Protein AF-A0A411WH49-F1 (afdb_monomer)

Radius of gyration: 15.03 Å; Cα contacts (8 Å, |Δi|>4): 125; chains: 1; bounding box: 38×23×39 Å

Sequence (119 aa):
MKAIRLALGIILPVLVANCYFILEAVLFSPSEYFPSLPDILGLLGLGYILFGIQSIIYSLLMEFIINPKIKASWLAVVLSGALGALSAIPLTIYFIPMGILSGIIVGTLLRIIYVKHPH

Solvent-accessible surface area (backbone atoms only — not comparable to full-atom values): 6146 Å² total; per-residue (Å²): 86,62,67,60,53,44,51,45,35,31,49,46,40,32,50,49,51,41,54,48,53,52,50,50,48,39,73,79,37,62,92,78,57,77,72,49,72,67,52,52,52,49,50,50,50,50,31,40,68,73,37,36,66,48,15,46,53,51,20,51,44,42,65,72,48,39,58,77,71,44,83,55,67,69,60,43,27,53,50,24,16,51,51,19,25,60,59,19,51,88,79,34,76,84,38,25,68,57,17,24,52,31,16,32,54,47,31,45,51,54,47,54,49,40,72,77,48,83,88

Secondary structure (DSSP, 8-state):
-HHHHHHHHHHHHHHHHHHHHHHHHHHH-TTT----HHHHHHHHHHHHHHHHHHHHHHHHHIIIIIHHH---HHHHHHHHHHHHHHHHTTT-GGGHHHHHHHHHHHHHHHHHHHHH---

pLDDT: mean 79.06, std 6.28, range [58.19, 89.38]

Structure (mmCIF, N/CA/C/O backbone):
data_AF-A0A411WH49-F1
#
_entry.id   AF-A0A411WH49-F1
#
loop_
_atom_site.group_PDB
_atom_site.id
_atom_site.type_symbol
_atom_site.label_atom_id
_atom_site.label_alt_id
_atom_site.label_comp_id
_atom_site.label_asym_id
_atom_site.label_entity_id
_atom_site.label_seq_id
_atom_site.pdbx_PDB_ins_code
_atom_site.Cartn_x
_atom_site.Cartn_y
_atom_site.Cartn_z
_atom_site.occupancy
_atom_site.B_iso_or_equiv
_atom_site.auth_seq_id
_atom_site.auth_comp_id
_atom_site.auth_asym_id
_atom_site.auth_atom_id
_atom_site.pdbx_PDB_model_num
ATOM 1 N N . MET A 1 1 ? 0.078 8.755 19.966 1.00 67.88 1 MET A N 1
ATOM 2 C CA . MET A 1 1 ? 0.871 8.038 18.932 1.00 67.88 1 MET A CA 1
ATOM 3 C C . MET A 1 1 ? 0.352 8.206 17.497 1.00 67.88 1 MET A C 1
ATOM 5 O O . MET A 1 1 ? 0.819 7.528 16.584 1.00 67.88 1 MET A O 1
ATOM 9 N N . LYS A 1 2 ? -0.546 9.170 17.258 1.00 75.50 2 LYS A N 1
ATOM 10 C CA . LYS A 1 2 ? -1.174 9.425 15.951 1.00 75.50 2 LYS A CA 1
ATOM 11 C C . LYS A 1 2 ? -0.183 9.791 14.843 1.00 75.50 2 LYS A C 1
ATOM 13 O O . LYS A 1 2 ? -0.268 9.243 13.754 1.00 75.50 2 LYS A O 1
ATOM 18 N N . ALA A 1 3 ? 0.800 10.645 15.137 1.00 76.25 3 ALA A N 1
ATOM 19 C CA . ALA A 1 3 ? 1.804 11.073 14.157 1.00 76.25 3 ALA A CA 1
ATOM 20 C C . ALA A 1 3 ? 2.644 9.904 13.610 1.00 76.25 3 ALA A C 1
ATOM 22 O O . ALA A 1 3 ? 2.902 9.845 12.413 1.00 76.25 3 ALA A O 1
ATOM 23 N N . ILE A 1 4 ? 3.006 8.938 14.464 1.00 78.88 4 ILE A N 1
ATOM 24 C CA . ILE A 1 4 ? 3.765 7.743 14.060 1.00 78.88 4 ILE A CA 1
ATOM 25 C C . ILE A 1 4 ? 2.920 6.856 13.142 1.00 78.88 4 ILE A C 1
ATOM 27 O O . ILE A 1 4 ? 3.411 6.404 12.113 1.00 78.88 4 ILE A O 1
ATOM 31 N N . ARG A 1 5 ? 1.637 6.639 13.468 1.00 76.88 5 ARG A N 1
ATOM 32 C CA . ARG A 1 5 ? 0.719 5.892 12.591 1.00 76.88 5 ARG A CA 1
ATOM 33 C C . ARG A 1 5 ? 0.519 6.585 11.253 1.00 76.88 5 ARG A C 1
ATOM 35 O O . ARG A 1 5 ? 0.503 5.907 10.235 1.00 76.88 5 ARG A O 1
ATOM 42 N N . LEU A 1 6 ? 0.418 7.914 11.254 1.00 80.19 6 LEU A N 1
ATOM 43 C CA . LEU A 1 6 ? 0.265 8.690 10.031 1.00 80.19 6 LEU A CA 1
ATOM 44 C C . LEU A 1 6 ? 1.508 8.570 9.143 1.00 80.19 6 LEU A C 1
ATOM 46 O O . LEU A 1 6 ? 1.383 8.285 7.955 1.00 80.19 6 LEU A O 1
ATOM 50 N N . ALA A 1 7 ? 2.694 8.729 9.741 1.00 80.81 7 ALA A N 1
ATOM 51 C CA . ALA A 1 7 ? 3.975 8.586 9.058 1.00 80.81 7 ALA A CA 1
ATOM 52 C C . ALA A 1 7 ? 4.149 7.171 8.492 1.00 80.81 7 ALA A C 1
ATOM 54 O O . ALA A 1 7 ? 4.488 7.019 7.322 1.00 80.81 7 ALA A O 1
ATOM 55 N N . LEU A 1 8 ? 3.831 6.135 9.275 1.00 80.25 8 LEU A N 1
ATOM 56 C CA . LEU A 1 8 ? 3.827 4.755 8.793 1.00 80.25 8 LEU A CA 1
ATOM 57 C C . LEU A 1 8 ? 2.809 4.567 7.666 1.00 80.25 8 LEU A C 1
ATOM 59 O O . LEU A 1 8 ? 3.160 4.034 6.626 1.00 80.25 8 LEU A O 1
ATOM 63 N N . GLY A 1 9 ? 1.578 5.054 7.806 1.00 77.44 9 GLY A N 1
ATOM 64 C CA . GLY A 1 9 ? 0.560 4.947 6.761 1.00 77.44 9 GLY A CA 1
ATOM 65 C C . GLY A 1 9 ? 0.927 5.659 5.456 1.00 77.44 9 GLY A C 1
ATOM 66 O O . GLY A 1 9 ? 0.410 5.277 4.414 1.00 77.44 9 GLY A O 1
ATOM 67 N N . ILE A 1 10 ? 1.825 6.649 5.494 1.00 80.88 10 ILE A N 1
ATOM 68 C CA . ILE A 1 10 ? 2.358 7.331 4.306 1.00 80.88 10 ILE A CA 1
ATOM 69 C C . ILE A 1 10 ? 3.548 6.566 3.712 1.00 80.88 10 ILE A C 1
ATOM 71 O O . ILE A 1 10 ? 3.619 6.375 2.503 1.00 80.88 10 ILE A O 1
ATOM 75 N N . ILE A 1 11 ? 4.485 6.120 4.549 1.00 81.75 11 ILE A N 1
ATOM 76 C CA . ILE A 1 11 ? 5.751 5.526 4.096 1.00 81.75 11 ILE A CA 1
ATOM 77 C C . ILE A 1 11 ? 5.559 4.071 3.650 1.00 81.75 11 ILE A C 1
ATOM 79 O O . ILE A 1 11 ? 6.134 3.632 2.655 1.00 81.75 11 ILE A O 1
ATOM 83 N N . LEU A 1 12 ? 4.759 3.304 4.389 1.00 80.56 12 LEU A N 1
ATOM 84 C CA . LEU A 1 12 ? 4.670 1.857 4.224 1.00 80.56 12 LEU A CA 1
ATOM 85 C C . LEU A 1 12 ? 4.043 1.426 2.886 1.00 80.56 12 LEU A C 1
ATOM 87 O O . LEU A 1 12 ? 4.604 0.522 2.272 1.00 80.56 12 LEU A O 1
ATOM 91 N N . PRO A 1 13 ? 2.955 2.049 2.381 1.00 78.25 13 PRO A N 1
ATOM 92 C CA . PRO A 1 13 ? 2.430 1.710 1.059 1.00 78.25 13 PRO A CA 1
ATOM 93 C C . PRO A 1 13 ? 3.459 1.932 -0.051 1.00 78.25 13 PRO A C 1
ATOM 95 O O . PRO A 1 13 ? 3.602 1.077 -0.920 1.00 78.25 13 PRO A O 1
ATOM 98 N N . VAL A 1 14 ? 4.225 3.029 0.012 1.00 79.25 14 VAL A N 1
ATOM 99 C CA . VAL A 1 14 ? 5.275 3.335 -0.971 1.00 79.25 14 VAL A CA 1
ATOM 100 C C . VAL A 1 14 ? 6.408 2.312 -0.902 1.00 79.25 14 VAL A C 1
ATOM 102 O O . VAL A 1 14 ? 6.878 1.855 -1.941 1.00 79.25 14 VAL A O 1
ATOM 105 N N . LEU A 1 15 ? 6.838 1.908 0.298 1.00 81.00 15 LEU A N 1
ATOM 106 C CA . LEU A 1 15 ? 7.852 0.860 0.451 1.00 81.00 15 LEU A CA 1
ATOM 107 C C . LEU A 1 15 ? 7.369 -0.481 -0.106 1.00 81.00 15 LEU A C 1
ATOM 109 O O . LEU A 1 15 ? 8.086 -1.111 -0.877 1.00 81.00 15 LEU A O 1
ATOM 113 N N . VAL A 1 16 ? 6.147 -0.897 0.240 1.00 81.38 16 VAL A N 1
ATOM 114 C CA . VAL A 1 16 ? 5.563 -2.154 -0.251 1.00 81.38 16 VAL A CA 1
ATOM 115 C C . VAL A 1 16 ? 5.427 -2.127 -1.773 1.00 81.38 16 VAL A C 1
ATOM 117 O O . VAL A 1 16 ? 5.770 -3.109 -2.431 1.00 81.38 16 VAL A O 1
ATOM 120 N N . ALA A 1 17 ? 4.993 -0.997 -2.336 1.00 76.00 17 ALA A N 1
ATOM 121 C CA . ALA A 1 17 ? 4.896 -0.825 -3.776 1.00 76.00 17 ALA A CA 1
ATOM 122 C C . ALA A 1 17 ? 6.272 -0.964 -4.453 1.00 76.00 17 ALA A C 1
ATOM 124 O O . ALA A 1 17 ? 6.441 -1.755 -5.376 1.00 76.00 17 ALA A O 1
ATOM 125 N N . ASN A 1 18 ? 7.292 -0.268 -3.952 1.00 77.88 18 ASN A N 1
ATOM 126 C CA . ASN A 1 18 ? 8.639 -0.344 -4.519 1.00 77.88 18 ASN A CA 1
ATOM 127 C C . ASN A 1 18 ? 9.260 -1.743 -4.411 1.00 77.88 18 ASN A C 1
ATOM 129 O O . ASN A 1 18 ? 9.856 -2.219 -5.373 1.00 77.88 18 ASN A O 1
ATOM 133 N N . CYS A 1 19 ? 9.093 -2.431 -3.276 1.00 80.12 19 CYS A N 1
ATOM 134 C CA . CYS A 1 19 ? 9.572 -3.807 -3.124 1.00 80.12 19 CYS A CA 1
ATOM 135 C C . CYS A 1 19 ? 8.949 -4.745 -4.161 1.00 80.1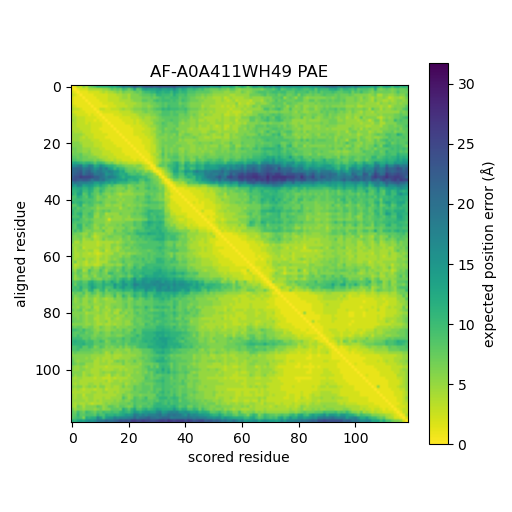2 19 CYS A C 1
ATOM 137 O O . CYS A 1 19 ? 9.647 -5.590 -4.716 1.00 80.12 19 CYS A O 1
ATOM 139 N N . TYR A 1 20 ? 7.656 -4.586 -4.438 1.00 76.25 20 TYR A N 1
ATOM 140 C CA . TYR A 1 20 ? 6.979 -5.381 -5.454 1.00 76.25 20 TYR A CA 1
ATOM 141 C C . TYR A 1 20 ? 7.486 -5.056 -6.866 1.00 76.25 20 TYR A C 1
ATOM 143 O O . TYR A 1 20 ? 7.778 -5.983 -7.610 1.00 76.25 20 TYR A O 1
ATOM 151 N N . PHE A 1 21 ? 7.674 -3.778 -7.217 1.00 74.94 21 PHE A N 1
ATOM 152 C CA . PHE A 1 21 ? 8.247 -3.398 -8.518 1.00 74.94 21 PHE A CA 1
ATOM 153 C C . PHE A 1 21 ? 9.636 -3.995 -8.744 1.00 74.94 21 PHE A C 1
ATOM 155 O O . PHE A 1 21 ? 9.923 -4.506 -9.823 1.00 74.94 21 PHE A O 1
ATOM 162 N N . ILE A 1 22 ? 10.492 -3.952 -7.721 1.00 77.00 22 ILE A N 1
ATOM 163 C CA . ILE A 1 22 ? 11.828 -4.551 -7.785 1.00 77.0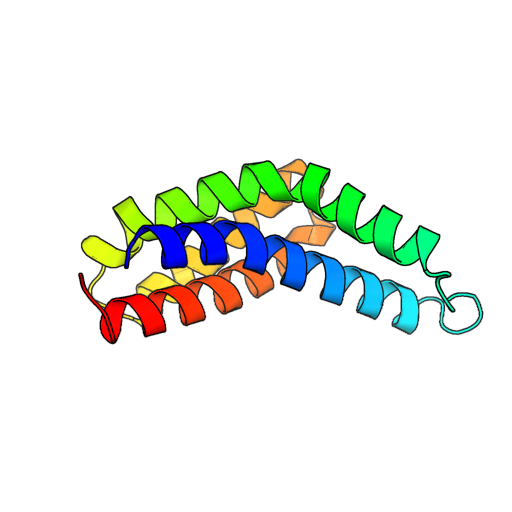0 22 ILE A CA 1
ATOM 164 C C . ILE A 1 22 ? 11.717 -6.068 -7.963 1.00 77.00 22 ILE A C 1
ATOM 166 O O . ILE A 1 22 ? 12.420 -6.638 -8.793 1.00 77.00 22 ILE A O 1
ATOM 170 N N . LEU A 1 23 ? 10.823 -6.724 -7.217 1.00 77.62 23 LEU A N 1
ATOM 171 C CA . LEU A 1 23 ? 10.602 -8.165 -7.330 1.00 77.62 23 LEU A CA 1
ATOM 172 C C . LEU A 1 23 ? 10.119 -8.555 -8.734 1.00 77.62 23 LEU A C 1
ATOM 174 O O . LEU A 1 23 ? 10.625 -9.514 -9.308 1.00 77.62 23 LEU A O 1
ATOM 178 N N . GLU A 1 24 ? 9.171 -7.806 -9.291 1.00 74.88 24 GLU A N 1
ATOM 179 C CA . GLU A 1 24 ? 8.647 -8.018 -10.638 1.00 74.88 24 GLU A CA 1
ATOM 180 C C . GLU A 1 24 ? 9.749 -7.837 -11.693 1.00 74.88 24 GLU A C 1
ATOM 182 O O . GLU A 1 24 ? 9.972 -8.729 -12.510 1.00 74.88 24 GLU A O 1
ATOM 187 N N . ALA A 1 25 ? 10.521 -6.749 -11.616 1.00 71.94 25 ALA A N 1
ATOM 188 C CA . ALA A 1 25 ? 11.637 -6.499 -12.528 1.00 71.94 25 ALA A CA 1
ATOM 189 C C . ALA A 1 25 ? 12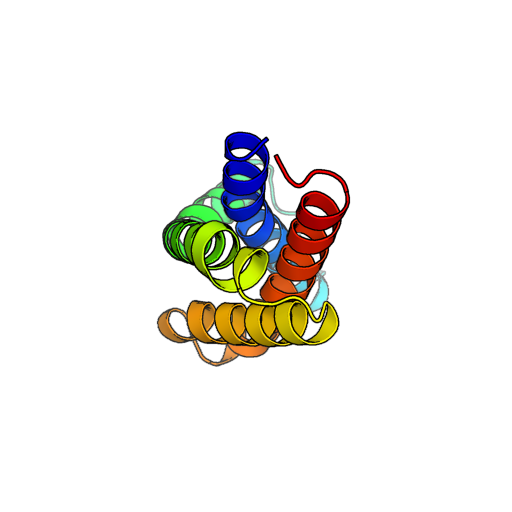.683 -7.630 -12.504 1.00 71.94 25 ALA A C 1
ATOM 191 O O . ALA A 1 25 ? 13.142 -8.075 -13.556 1.00 71.94 25 ALA A O 1
ATOM 192 N N . VAL A 1 26 ? 13.015 -8.144 -11.315 1.00 74.94 26 VAL A N 1
ATOM 193 C CA . VAL A 1 26 ? 13.962 -9.258 -11.148 1.00 74.94 26 VAL A CA 1
ATOM 194 C C . VAL A 1 26 ? 13.401 -10.576 -11.691 1.00 74.94 26 VAL A C 1
ATOM 196 O O . VAL A 1 26 ? 14.142 -11.347 -12.294 1.00 74.94 26 VAL A O 1
ATOM 199 N N . LEU A 1 27 ? 12.109 -10.857 -11.492 1.00 76.38 27 LEU A N 1
ATOM 200 C CA . LEU A 1 27 ? 11.488 -12.110 -11.937 1.00 76.38 27 LEU A CA 1
ATOM 201 C C . LEU A 1 27 ? 11.293 -12.176 -13.457 1.00 76.38 27 LEU A C 1
ATOM 203 O O . LEU A 1 27 ? 11.465 -13.246 -14.038 1.00 76.38 27 LEU A O 1
ATOM 207 N N . PHE A 1 28 ? 10.932 -11.061 -14.096 1.00 74.19 28 PHE A N 1
ATOM 208 C CA . PHE A 1 28 ? 10.636 -11.026 -15.532 1.00 74.19 28 PHE A CA 1
ATOM 209 C C . PHE A 1 28 ? 11.859 -10.718 -16.408 1.00 74.19 28 PHE A C 1
ATOM 211 O O . PHE A 1 28 ? 11.886 -11.160 -17.556 1.00 74.19 28 PHE A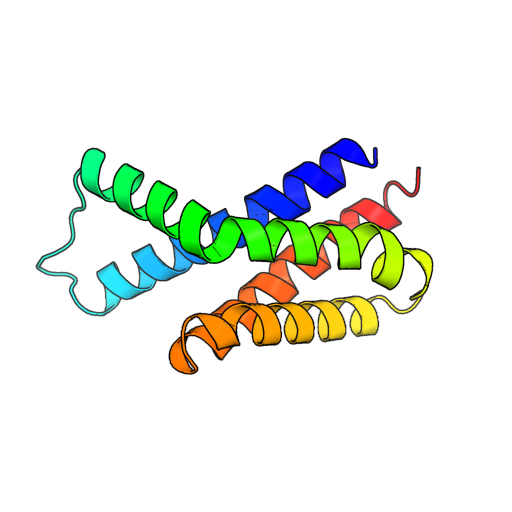 O 1
ATOM 218 N N . SER A 1 29 ? 12.889 -10.054 -15.867 1.00 69.12 29 SER A N 1
ATOM 219 C CA . SER A 1 29 ? 14.136 -9.746 -16.590 1.00 69.12 29 SER A CA 1
ATOM 220 C C . SER A 1 29 ? 15.404 -10.028 -15.757 1.00 69.12 29 SER A C 1
ATOM 222 O O . SER A 1 29 ? 16.229 -9.132 -15.549 1.00 69.12 29 SER A O 1
ATOM 224 N N . PRO A 1 30 ? 15.626 -11.278 -15.302 1.00 65.19 30 PRO A N 1
ATOM 225 C CA . PRO A 1 30 ? 16.725 -11.623 -14.393 1.00 65.19 30 PRO A CA 1
ATOM 226 C C . PRO A 1 30 ? 18.127 -11.405 -14.985 1.00 65.19 30 PRO A C 1
ATOM 228 O O . PRO A 1 30 ? 19.084 -11.232 -14.234 1.00 65.19 30 PRO A O 1
ATOM 231 N N . SER A 1 31 ? 18.274 -11.409 -16.315 1.00 62.19 31 SER A N 1
ATOM 232 C CA . SER A 1 31 ? 19.564 -11.221 -16.995 1.00 62.19 31 SER A CA 1
ATOM 233 C C . SER A 1 31 ? 19.989 -9.758 -17.155 1.00 62.19 31 SER A C 1
ATOM 235 O O . SER A 1 31 ? 21.145 -9.512 -17.486 1.00 62.19 31 SER A O 1
ATOM 237 N N . GLU A 1 32 ? 19.086 -8.796 -16.934 1.00 61.16 32 GLU A N 1
ATOM 238 C CA . GLU A 1 32 ? 19.336 -7.363 -17.177 1.00 61.16 32 GLU A CA 1
ATOM 239 C C . GLU A 1 32 ? 19.317 -6.508 -15.899 1.00 61.16 32 GLU A C 1
ATOM 241 O O . GLU A 1 32 ? 19.741 -5.355 -15.929 1.00 61.16 32 GLU A O 1
ATOM 246 N N . TYR A 1 33 ? 18.874 -7.053 -14.760 1.00 63.47 33 TYR A N 1
ATOM 247 C CA . TYR A 1 33 ? 18.588 -6.260 -13.560 1.00 63.47 33 TYR A CA 1
ATOM 248 C C . TYR A 1 33 ? 19.559 -6.526 -12.399 1.00 63.47 33 TYR A C 1
ATOM 250 O O . TYR A 1 33 ? 19.249 -7.219 -11.432 1.00 63.47 33 TYR A O 1
ATOM 258 N N . PHE A 1 34 ? 20.724 -5.878 -12.449 1.00 62.06 34 PHE A N 1
ATOM 259 C CA . PHE A 1 34 ? 21.387 -5.391 -11.236 1.00 62.06 34 PHE A CA 1
ATOM 260 C C . PHE A 1 34 ? 21.240 -3.869 -11.219 1.00 62.06 34 PHE A C 1
ATOM 262 O O . PHE A 1 34 ? 22.080 -3.178 -11.798 1.00 62.06 34 PHE A O 1
ATOM 269 N N . PRO A 1 35 ? 20.159 -3.331 -10.625 1.00 65.19 35 PRO A N 1
ATOM 270 C CA . PRO A 1 35 ? 19.927 -1.898 -10.637 1.00 65.19 35 PRO A CA 1
ATOM 271 C C . PRO A 1 35 ? 21.068 -1.215 -9.885 1.00 65.19 35 PRO A C 1
ATOM 273 O O . PRO A 1 35 ? 21.405 -1.584 -8.755 1.00 65.19 35 PRO A O 1
ATOM 276 N N . SER A 1 36 ? 21.692 -0.230 -10.526 1.00 76.81 36 SER A N 1
ATOM 277 C CA . SER A 1 36 ? 22.698 0.592 -9.868 1.00 76.81 36 SER A CA 1
ATOM 278 C C . SER A 1 36 ? 22.039 1.382 -8.727 1.00 76.81 36 SER A C 1
ATOM 280 O O . SER A 1 36 ? 20.824 1.593 -8.718 1.00 76.81 36 SER A O 1
ATOM 282 N N . LEU A 1 37 ? 22.811 1.833 -7.731 1.00 75.88 37 LEU A N 1
ATOM 283 C CA . LEU A 1 37 ? 22.263 2.639 -6.628 1.00 75.88 37 LEU A CA 1
ATOM 284 C C . LEU A 1 37 ? 21.416 3.843 -7.126 1.00 75.88 37 LEU A C 1
ATOM 286 O O . LEU A 1 37 ? 20.346 4.073 -6.561 1.00 75.88 37 LEU A O 1
ATOM 290 N N . PRO A 1 38 ? 21.816 4.575 -8.190 1.00 80.38 38 PRO A N 1
ATOM 291 C CA . PRO A 1 38 ? 20.971 5.590 -8.822 1.00 80.38 38 PRO A CA 1
ATOM 292 C C . PRO A 1 38 ? 19.623 5.074 -9.337 1.00 80.38 38 PRO A C 1
ATOM 294 O O . PRO A 1 38 ? 18.617 5.750 -9.140 1.00 80.38 38 PRO A O 1
ATOM 297 N N . ASP A 1 39 ? 19.577 3.888 -9.945 1.00 74.31 39 ASP A N 1
ATOM 298 C CA . ASP A 1 39 ? 18.337 3.305 -10.476 1.00 74.31 39 ASP A CA 1
ATOM 299 C C . ASP A 1 39 ? 17.372 2.953 -9.343 1.00 74.31 39 ASP A C 1
ATOM 301 O O . ASP A 1 39 ? 16.177 3.229 -9.430 1.00 74.31 39 ASP A O 1
ATOM 305 N N . ILE A 1 40 ? 17.900 2.419 -8.235 1.00 74.62 40 ILE A N 1
ATOM 306 C CA . ILE A 1 40 ? 17.120 2.119 -7.025 1.00 74.62 40 ILE A CA 1
ATOM 307 C C . ILE A 1 40 ? 16.530 3.407 -6.439 1.00 74.62 40 ILE A C 1
ATOM 309 O O . ILE A 1 40 ? 15.347 3.454 -6.099 1.00 74.62 40 ILE A O 1
ATOM 313 N N . LEU A 1 41 ? 17.335 4.467 -6.329 1.00 76.25 41 LEU A N 1
ATOM 314 C CA . LEU A 1 41 ? 16.874 5.765 -5.830 1.00 76.25 41 LEU A CA 1
ATOM 315 C C . LEU A 1 41 ? 15.852 6.410 -6.777 1.00 76.25 41 LEU A C 1
ATOM 317 O O . LEU A 1 41 ? 14.874 6.994 -6.310 1.00 76.25 41 LEU A O 1
ATOM 321 N N . GLY A 1 42 ? 16.048 6.268 -8.089 1.00 77.44 42 GLY A N 1
ATOM 322 C CA . GLY A 1 42 ? 15.110 6.712 -9.115 1.00 77.44 42 GLY A CA 1
ATOM 323 C C . GLY A 1 42 ? 13.762 6.003 -8.999 1.00 77.44 42 GLY A C 1
ATOM 324 O O . GLY A 1 42 ? 12.732 6.670 -8.936 1.00 77.44 42 GLY A O 1
ATOM 325 N N . LEU A 1 43 ? 13.769 4.673 -8.871 1.00 74.75 43 LEU A N 1
ATOM 326 C CA . LEU A 1 43 ? 12.576 3.854 -8.632 1.00 74.75 43 LEU A CA 1
ATOM 327 C C . LEU A 1 43 ? 11.847 4.271 -7.353 1.00 74.75 43 LEU A C 1
ATOM 329 O O . LEU A 1 43 ? 10.644 4.514 -7.397 1.00 74.75 43 LEU A O 1
ATOM 333 N N . LEU A 1 44 ? 12.574 4.448 -6.244 1.00 74.31 44 LEU A N 1
ATOM 334 C CA . LEU A 1 44 ? 11.998 4.913 -4.979 1.00 74.31 44 LEU A CA 1
ATOM 335 C C . LEU A 1 44 ? 11.334 6.288 -5.120 1.00 74.31 44 LEU A C 1
ATOM 337 O O . LEU A 1 44 ? 10.216 6.481 -4.637 1.00 74.31 44 LEU A O 1
ATOM 341 N N . GLY A 1 45 ? 11.999 7.229 -5.795 1.00 75.06 45 GLY A N 1
ATOM 342 C CA . GLY A 1 45 ? 11.454 8.558 -6.066 1.00 75.06 45 GLY A CA 1
ATOM 343 C C . GLY A 1 45 ? 10.193 8.496 -6.927 1.00 75.06 45 GLY A C 1
ATOM 344 O O . GLY A 1 45 ? 9.187 9.124 -6.601 1.00 75.06 45 GLY A O 1
ATOM 345 N N . LEU A 1 46 ? 10.211 7.679 -7.979 1.00 75.25 46 LEU A N 1
ATOM 346 C CA . LEU A 1 46 ? 9.087 7.483 -8.891 1.00 75.25 46 LEU A CA 1
ATOM 347 C C . LEU A 1 46 ? 7.902 6.828 -8.166 1.00 75.25 46 LEU A C 1
ATOM 349 O O . LEU A 1 46 ? 6.772 7.304 -8.271 1.00 75.25 46 LEU A O 1
ATOM 353 N N . GLY A 1 47 ? 8.163 5.828 -7.323 1.00 72.69 47 GLY A N 1
ATOM 354 C CA . GLY A 1 47 ? 7.168 5.244 -6.432 1.00 72.69 47 GLY A CA 1
ATOM 355 C C . GLY A 1 47 ? 6.575 6.273 -5.464 1.00 72.69 47 GLY A C 1
ATOM 356 O O . GLY A 1 47 ? 5.370 6.286 -5.234 1.00 72.69 47 GLY A O 1
ATOM 357 N N . TYR A 1 48 ? 7.375 7.200 -4.939 1.00 73.31 48 TYR A N 1
ATOM 358 C CA . TYR A 1 48 ? 6.859 8.258 -4.069 1.00 73.31 48 TYR A CA 1
ATOM 359 C C . TYR A 1 48 ? 5.998 9.279 -4.824 1.00 73.31 48 TYR A C 1
ATOM 361 O O . TYR A 1 48 ? 4.997 9.749 -4.293 1.00 73.31 48 TYR A O 1
ATOM 369 N N . ILE A 1 49 ? 6.339 9.611 -6.069 1.00 74.94 49 ILE A N 1
ATOM 370 C CA . ILE A 1 49 ? 5.538 10.526 -6.896 1.00 74.94 49 ILE A CA 1
ATOM 371 C C . ILE A 1 49 ? 4.200 9.880 -7.272 1.00 74.94 49 ILE A C 1
ATOM 373 O O . ILE A 1 49 ? 3.152 10.512 -7.146 1.00 74.94 49 ILE A O 1
ATOM 377 N N . LEU A 1 50 ? 4.229 8.615 -7.693 1.00 72.69 50 LEU A N 1
ATOM 378 C CA . LEU A 1 50 ? 3.044 7.894 -8.154 1.00 72.69 50 LEU A CA 1
ATOM 379 C C . LEU A 1 50 ? 2.112 7.493 -7.007 1.00 72.69 50 LEU A C 1
ATOM 381 O O . LEU A 1 50 ? 0.898 7.656 -7.109 1.00 72.69 50 LEU A O 1
ATOM 385 N N . PHE A 1 51 ? 2.675 7.003 -5.903 1.00 74.56 51 PHE A N 1
ATOM 386 C CA . PHE A 1 51 ? 1.904 6.454 -4.789 1.00 74.56 51 PHE A CA 1
ATOM 387 C C . PHE A 1 51 ? 1.844 7.390 -3.576 1.00 74.56 51 PHE A C 1
ATOM 389 O O . PHE A 1 51 ? 1.058 7.144 -2.667 1.00 74.56 51 PHE A O 1
ATOM 396 N N . GLY A 1 52 ? 2.615 8.479 -3.513 1.00 75.00 52 GLY A N 1
ATOM 397 C CA . GLY A 1 52 ? 2.718 9.323 -2.314 1.00 75.00 52 GLY A CA 1
ATOM 398 C C . GLY A 1 52 ? 1.412 10.020 -1.933 1.00 75.00 52 GLY A C 1
ATOM 399 O O . GLY A 1 52 ? 0.975 9.921 -0.787 1.00 75.00 52 GLY A O 1
ATOM 400 N N . ILE A 1 53 ? 0.733 10.662 -2.892 1.00 75.25 53 ILE A N 1
ATOM 401 C CA . ILE A 1 53 ? -0.575 11.304 -2.644 1.00 75.25 53 ILE A CA 1
ATOM 402 C C . ILE A 1 53 ? -1.610 10.258 -2.212 1.00 75.25 53 ILE A C 1
ATOM 404 O O . ILE A 1 53 ? -2.357 10.466 -1.256 1.00 75.25 53 ILE A O 1
ATOM 408 N N . GLN A 1 54 ? -1.616 9.103 -2.874 1.00 75.06 54 GLN A N 1
ATOM 409 C CA . GLN A 1 54 ? -2.503 7.990 -2.546 1.00 75.06 54 GLN A CA 1
ATOM 410 C C . GLN A 1 54 ? -2.236 7.444 -1.138 1.00 75.06 54 GLN A C 1
ATOM 412 O O . GL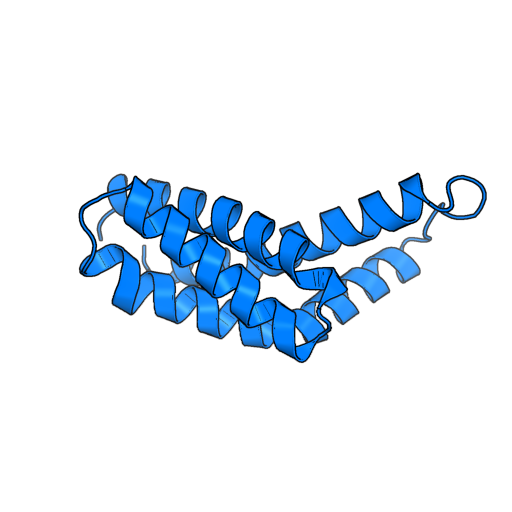N A 1 54 ? -3.177 7.172 -0.397 1.00 75.06 54 GLN A O 1
ATOM 417 N N . SER A 1 55 ? -0.967 7.366 -0.734 1.00 77.75 55 SER A N 1
ATOM 418 C CA . SER A 1 55 ? -0.538 6.919 0.595 1.00 77.75 55 SER A CA 1
ATOM 419 C C . SER A 1 55 ? -0.991 7.883 1.691 1.00 77.75 55 SER A C 1
ATOM 421 O O . SER A 1 55 ? -1.440 7.453 2.752 1.00 77.75 55 SER A O 1
ATOM 423 N N . ILE A 1 56 ? -0.951 9.194 1.425 1.00 79.69 56 ILE A N 1
ATOM 424 C CA . ILE A 1 56 ? -1.490 10.214 2.335 1.00 79.69 56 ILE A CA 1
ATOM 425 C C . ILE A 1 56 ? -3.001 10.031 2.503 1.00 79.69 56 ILE A C 1
ATOM 427 O O . ILE A 1 56 ? -3.483 9.953 3.633 1.00 79.69 56 ILE A O 1
ATOM 431 N N . ILE A 1 57 ? -3.747 9.913 1.401 1.00 80.06 57 ILE A N 1
ATOM 432 C CA . ILE A 1 57 ? -5.205 9.719 1.440 1.00 80.06 57 ILE A CA 1
ATOM 433 C C . ILE A 1 57 ? -5.550 8.427 2.187 1.00 80.06 57 ILE A C 1
ATOM 435 O O . ILE A 1 57 ? -6.386 8.435 3.090 1.00 80.06 57 ILE A O 1
ATOM 439 N N . TYR A 1 58 ? -4.865 7.332 1.865 1.00 81.50 58 TYR A N 1
ATOM 440 C CA . TYR A 1 58 ? -5.033 6.043 2.523 1.00 81.50 58 TYR A CA 1
ATOM 441 C C . TYR A 1 58 ? -4.790 6.135 4.038 1.00 81.50 58 TYR A C 1
ATOM 443 O O . TYR A 1 58 ? -5.617 5.683 4.832 1.00 81.50 58 TYR A O 1
ATOM 451 N N . SER A 1 59 ? -3.692 6.776 4.447 1.00 81.75 59 SER A N 1
ATOM 452 C CA . SER A 1 59 ? -3.336 6.985 5.855 1.00 81.75 59 SER A CA 1
ATOM 453 C C . SER A 1 59 ? -4.412 7.776 6.609 1.00 81.75 59 SER A C 1
ATOM 455 O O . SER A 1 59 ? -4.832 7.381 7.699 1.00 81.75 59 SER A O 1
ATOM 457 N N . LEU A 1 60 ? -4.940 8.843 5.999 1.00 83.12 60 LEU A N 1
ATOM 458 C CA . LEU A 1 60 ? -6.021 9.649 6.572 1.00 83.12 60 LEU A CA 1
ATOM 459 C C . LEU A 1 60 ? -7.321 8.847 6.727 1.00 83.12 60 LEU A C 1
ATOM 461 O O . LEU A 1 60 ? -7.953 8.892 7.785 1.00 83.12 60 LEU A O 1
ATOM 465 N N . LEU A 1 61 ? -7.713 8.079 5.706 1.00 84.19 61 LEU A N 1
ATOM 466 C CA . LEU A 1 61 ? -8.905 7.225 5.763 1.00 84.19 61 LEU A CA 1
ATOM 467 C C . LEU A 1 61 ? -8.773 6.157 6.856 1.00 84.19 61 LEU A C 1
ATOM 469 O O . LEU A 1 61 ? -9.718 5.916 7.613 1.00 84.19 61 LEU A O 1
ATOM 473 N N . MET A 1 62 ? -7.591 5.555 6.986 1.00 81.38 62 MET A N 1
ATOM 474 C CA . MET A 1 62 ? -7.323 4.565 8.024 1.00 81.38 62 MET A CA 1
ATOM 475 C C . MET A 1 62 ? -7.381 5.156 9.432 1.00 81.38 62 MET A C 1
ATOM 477 O O . MET A 1 62 ? -8.030 4.573 10.303 1.00 81.38 62 MET A O 1
ATOM 481 N N . GLU A 1 63 ? -6.740 6.302 9.663 1.00 81.81 63 GLU A N 1
ATOM 482 C CA . GLU A 1 63 ? -6.653 6.923 10.990 1.00 81.81 63 GLU A CA 1
ATOM 483 C C . GLU A 1 63 ? -7.994 7.514 11.449 1.00 81.81 63 GLU A C 1
ATOM 485 O O . GLU A 1 63 ? -8.370 7.345 12.609 1.00 81.81 63 GLU A O 1
ATOM 490 N N . PHE A 1 64 ? -8.740 8.179 10.560 1.00 83.38 64 PHE A N 1
ATOM 491 C CA . PHE A 1 64 ? -9.929 8.947 10.952 1.00 83.38 64 PHE A CA 1
ATOM 492 C C . PHE A 1 64 ? -11.262 8.251 10.674 1.00 83.38 64 PHE A C 1
ATOM 494 O O . PHE A 1 64 ? -12.262 8.581 11.316 1.00 83.38 64 PHE A O 1
ATOM 501 N N . ILE A 1 65 ? -11.311 7.295 9.742 1.00 84.25 65 ILE A N 1
ATOM 502 C CA . ILE A 1 65 ? -12.567 6.645 9.345 1.00 84.25 65 ILE A CA 1
ATOM 503 C C . ILE A 1 65 ? -12.581 5.184 9.777 1.00 84.25 65 ILE A C 1
ATOM 505 O O . ILE A 1 65 ? -13.453 4.794 10.551 1.00 84.25 65 ILE A O 1
ATOM 509 N N . ILE A 1 66 ? -11.626 4.381 9.310 1.00 81.62 66 ILE A N 1
ATOM 510 C CA . ILE A 1 66 ? -11.686 2.921 9.462 1.00 81.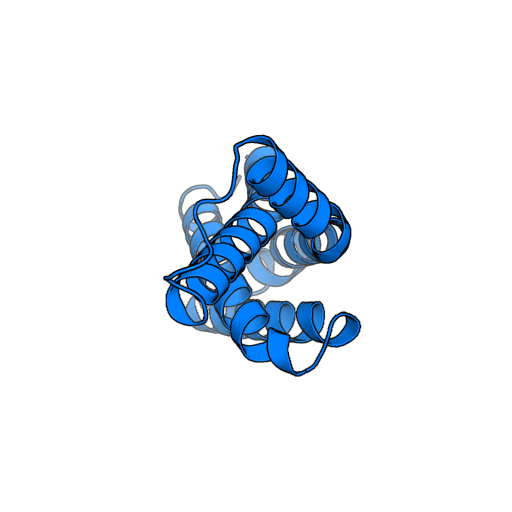62 66 ILE A CA 1
ATOM 511 C C . ILE A 1 66 ? -11.386 2.502 10.900 1.00 81.62 66 ILE A C 1
ATOM 513 O O . ILE A 1 66 ? -12.222 1.861 11.537 1.00 81.62 66 ILE A O 1
ATOM 517 N N . ASN A 1 67 ? -10.228 2.881 11.444 1.00 81.69 67 ASN A N 1
ATOM 518 C CA . ASN A 1 67 ? -9.825 2.433 12.775 1.00 81.69 67 ASN A CA 1
ATOM 519 C C . ASN A 1 67 ? -10.799 2.815 13.904 1.00 81.69 67 ASN A C 1
ATOM 521 O O . ASN A 1 67 ? -11.147 1.919 14.679 1.00 81.69 67 ASN A O 1
ATOM 525 N N . PRO A 1 68 ? -11.283 4.070 14.004 1.00 81.12 68 PRO A N 1
ATOM 526 C CA . PRO A 1 68 ? -12.166 4.466 15.099 1.00 81.12 68 PRO A CA 1
ATOM 527 C C . PRO A 1 68 ? -13.604 3.956 14.949 1.00 81.12 68 PRO A C 1
ATOM 529 O O . PRO A 1 68 ? -14.264 3.713 15.958 1.00 81.12 68 PRO A O 1
ATOM 532 N N . LYS A 1 69 ? -14.115 3.790 13.720 1.00 84.62 69 LYS A N 1
ATOM 533 C CA . LYS A 1 69 ? -15.520 3.395 13.505 1.00 84.62 69 LYS A CA 1
ATOM 534 C C . LYS A 1 69 ? -15.717 1.885 13.433 1.00 84.62 69 LYS A C 1
ATOM 536 O O . LYS A 1 69 ? -16.800 1.398 13.748 1.00 84.62 69 LYS A O 1
ATOM 541 N N . ILE A 1 70 ? -14.695 1.132 13.032 1.00 83.06 70 ILE A N 1
ATOM 542 C CA . ILE A 1 70 ? -14.825 -0.300 12.758 1.00 83.06 70 ILE A CA 1
ATOM 543 C C . ILE A 1 70 ? -14.164 -1.093 13.875 1.00 83.06 70 ILE A C 1
ATOM 545 O O . ILE A 1 70 ? -12.949 -1.062 14.059 1.00 83.06 70 ILE A O 1
ATOM 549 N N . LYS A 1 71 ? -14.976 -1.831 14.640 1.00 78.06 71 LYS A N 1
ATOM 550 C CA . LYS A 1 71 ? -14.504 -2.687 15.743 1.00 78.06 71 LYS A CA 1
ATOM 551 C C . LYS A 1 71 ? -14.011 -4.053 15.253 1.00 78.06 71 LYS A C 1
ATOM 553 O O . LYS A 1 71 ? -13.042 -4.579 15.795 1.00 78.06 71 LYS A O 1
ATOM 558 N N . ALA A 1 72 ? -14.623 -4.591 14.198 1.00 82.12 72 ALA A N 1
ATOM 559 C CA . ALA A 1 72 ? -14.232 -5.866 13.603 1.00 82.12 72 ALA A CA 1
ATOM 560 C C . ALA A 1 72 ? -12.882 -5.751 12.873 1.00 82.12 72 ALA A C 1
ATOM 562 O O . ALA A 1 72 ? -12.738 -4.978 11.927 1.00 82.12 72 ALA A O 1
ATOM 563 N N . SER A 1 73 ? -11.891 -6.531 13.310 1.00 81.31 73 SER A N 1
ATOM 564 C CA . SER A 1 73 ? -10.528 -6.519 12.763 1.00 81.31 73 SER A CA 1
ATOM 565 C C . SER A 1 73 ? -10.474 -6.938 11.294 1.00 81.31 73 SER A C 1
ATOM 567 O O . SER A 1 73 ? -9.847 -6.251 10.494 1.00 81.31 73 SER A O 1
ATOM 569 N N . TRP A 1 74 ? -11.166 -8.017 10.922 1.00 83.25 74 TRP A N 1
ATOM 570 C CA . TRP A 1 74 ? -11.181 -8.519 9.545 1.00 83.25 74 TRP A CA 1
ATOM 571 C C . TRP A 1 74 ? -11.809 -7.514 8.568 1.00 83.25 74 TRP A C 1
ATOM 573 O O . TRP A 1 74 ? -11.305 -7.326 7.466 1.00 83.25 74 TRP A O 1
ATOM 583 N N . LEU A 1 75 ? -12.865 -6.813 8.992 1.00 85.06 75 LEU A N 1
ATOM 584 C CA . LEU A 1 75 ? -13.588 -5.856 8.154 1.00 85.06 75 LEU A CA 1
ATOM 585 C C . LEU A 1 75 ? -12.736 -4.611 7.874 1.00 85.06 75 LEU A C 1
ATOM 587 O O . LEU A 1 75 ? -12.735 -4.104 6.756 1.00 85.06 75 LEU A O 1
ATOM 591 N N . ALA A 1 76 ? -11.943 -4.171 8.858 1.00 84.06 76 ALA A N 1
ATOM 592 C CA . ALA A 1 76 ? -10.946 -3.125 8.651 1.00 84.06 76 ALA A CA 1
ATOM 593 C C . ALA A 1 76 ? -9.910 -3.535 7.589 1.00 84.06 76 ALA A C 1
ATOM 595 O O . ALA A 1 76 ? -9.637 -2.750 6.690 1.00 84.06 76 ALA A O 1
ATOM 596 N N . VAL A 1 77 ? -9.402 -4.773 7.634 1.00 86.81 77 VAL A N 1
ATOM 597 C CA . VAL A 1 77 ? -8.418 -5.287 6.660 1.00 86.81 77 VAL A CA 1
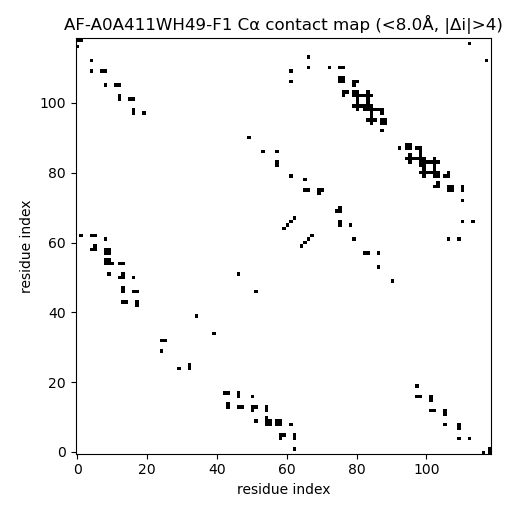ATOM 598 C C . VAL A 1 77 ? -9.007 -5.412 5.251 1.00 86.81 77 VAL A C 1
ATOM 600 O O . VAL A 1 77 ? -8.354 -5.038 4.280 1.00 86.81 77 VAL A O 1
ATOM 603 N N . VAL A 1 78 ? -10.250 -5.885 5.119 1.00 89.06 78 VAL A N 1
ATOM 604 C CA . VAL A 1 78 ? -10.928 -5.971 3.813 1.00 89.06 78 VAL A CA 1
ATOM 605 C C . VAL A 1 78 ? -11.115 -4.581 3.201 1.00 89.06 78 VAL A C 1
ATOM 607 O O . VAL A 1 78 ? -10.822 -4.383 2.023 1.00 89.06 78 VAL A O 1
ATOM 610 N N . LEU A 1 79 ? -11.539 -3.595 3.998 1.00 88.00 79 LEU A N 1
ATOM 611 C CA . LEU A 1 79 ? -11.673 -2.214 3.528 1.00 88.00 79 LEU A CA 1
ATOM 612 C C . LEU A 1 79 ? -10.329 -1.591 3.167 1.00 88.00 79 LEU A C 1
ATOM 614 O O . LEU A 1 79 ? -10.243 -0.864 2.184 1.00 88.00 79 LEU A O 1
ATOM 618 N N . SER A 1 80 ? -9.275 -1.903 3.916 1.00 87.44 80 SER A N 1
ATOM 619 C CA . SER A 1 80 ? -7.913 -1.511 3.573 1.00 87.44 80 SER A CA 1
ATOM 620 C C . SER A 1 80 ? -7.477 -2.068 2.217 1.00 87.44 80 SER A C 1
ATOM 622 O O . SER A 1 80 ? -6.953 -1.321 1.396 1.00 87.44 80 SER A O 1
ATOM 624 N N . GLY A 1 81 ? -7.751 -3.346 1.939 1.00 87.50 81 GLY A N 1
ATOM 625 C CA . GLY A 1 81 ? -7.498 -3.948 0.628 1.00 87.50 81 GLY A CA 1
ATOM 626 C C . GLY A 1 81 ? -8.294 -3.276 -0.493 1.00 87.50 81 GLY A C 1
ATOM 627 O O . GLY A 1 81 ? -7.736 -2.966 -1.542 1.00 87.50 81 GLY A O 1
ATOM 628 N N . ALA A 1 82 ? -9.575 -2.972 -0.261 1.00 89.38 82 ALA A N 1
ATOM 629 C CA . ALA A 1 82 ? -10.413 -2.264 -1.230 1.00 89.38 82 ALA A CA 1
ATOM 630 C C . ALA A 1 82 ? -9.920 -0.831 -1.499 1.00 89.38 82 ALA A C 1
ATOM 632 O O . ALA A 1 82 ? -9.863 -0.403 -2.649 1.00 89.38 82 ALA A O 1
ATOM 633 N N . LEU A 1 83 ? -9.516 -0.094 -0.460 1.00 86.88 83 LEU A N 1
ATOM 634 C CA . LEU A 1 83 ? -8.915 1.233 -0.611 1.00 86.88 83 LEU A CA 1
ATOM 635 C C . LEU A 1 83 ? -7.587 1.173 -1.364 1.00 86.88 83 LEU A C 1
ATOM 637 O O . LEU A 1 83 ? -7.335 2.018 -2.219 1.00 86.88 83 LEU A O 1
ATOM 641 N N . GLY A 1 84 ? -6.770 0.159 -1.083 1.00 86.19 84 GLY A N 1
ATOM 642 C CA . GLY A 1 84 ? -5.548 -0.117 -1.825 1.00 86.19 84 GLY A CA 1
ATOM 643 C C . GLY A 1 84 ? -5.820 -0.378 -3.312 1.00 86.19 84 GLY A C 1
ATOM 644 O O . GLY A 1 84 ? -5.190 0.231 -4.176 1.00 86.19 84 GLY A O 1
ATOM 645 N N . ALA A 1 85 ? -6.830 -1.193 -3.629 1.00 87.62 85 ALA A N 1
ATOM 646 C CA . ALA A 1 85 ? -7.284 -1.423 -5.002 1.00 87.62 85 ALA A CA 1
ATOM 647 C C . ALA A 1 85 ? -7.685 -0.115 -5.698 1.00 87.62 85 ALA A C 1
ATOM 649 O O . ALA A 1 85 ? -7.222 0.173 -6.798 1.00 87.62 85 ALA A O 1
ATOM 650 N N . LEU A 1 86 ? -8.513 0.698 -5.029 1.00 86.25 86 LEU A N 1
ATOM 651 C CA . LEU A 1 86 ? -8.983 1.985 -5.543 1.00 86.25 86 LEU A CA 1
ATOM 652 C C . LEU A 1 86 ? -7.829 2.957 -5.779 1.00 86.25 86 LEU A C 1
ATOM 654 O O . LEU A 1 86 ? -7.836 3.672 -6.778 1.00 86.25 86 LEU A O 1
ATOM 658 N N . SER A 1 87 ? -6.823 2.958 -4.901 1.00 79.06 87 SER A N 1
ATOM 659 C CA . SER A 1 87 ? -5.633 3.781 -5.101 1.00 79.06 87 SER A CA 1
ATOM 660 C C . SER A 1 87 ? -4.817 3.369 -6.322 1.00 79.06 87 SER A C 1
ATOM 662 O O . SER A 1 87 ? -4.203 4.226 -6.934 1.00 79.06 87 SER A O 1
ATOM 664 N N . ALA A 1 88 ? -4.855 2.107 -6.751 1.00 79.88 88 ALA A N 1
ATOM 665 C CA . ALA A 1 88 ? -4.103 1.665 -7.924 1.00 79.88 88 ALA A CA 1
ATOM 666 C C . ALA A 1 88 ? -4.788 1.984 -9.270 1.00 79.88 88 ALA A C 1
ATOM 668 O O . ALA A 1 88 ? -4.113 2.033 -10.298 1.00 79.88 88 ALA A O 1
ATOM 669 N N . ILE A 1 89 ? -6.104 2.243 -9.282 1.00 80.75 89 ILE A N 1
ATOM 670 C CA . ILE A 1 89 ? -6.880 2.494 -10.515 1.00 80.75 89 ILE A CA 1
ATOM 671 C C . ILE A 1 89 ? -6.331 3.664 -11.354 1.00 80.75 89 ILE A C 1
ATOM 673 O O . ILE A 1 89 ? -6.205 3.487 -12.566 1.00 80.75 89 ILE A O 1
ATOM 677 N N . PRO A 1 90 ? -5.977 4.834 -10.779 1.00 78.38 90 PRO A N 1
ATOM 678 C CA . PRO A 1 90 ? -5.445 5.959 -11.549 1.00 78.38 90 PRO A CA 1
ATOM 679 C C . PRO A 1 90 ? -4.104 5.675 -12.232 1.00 78.38 90 PRO A C 1
ATOM 681 O O . PRO A 1 90 ? -3.720 6.422 -13.126 1.00 78.38 90 PRO A O 1
ATOM 684 N N . LEU A 1 91 ? -3.381 4.636 -11.800 1.00 73.44 91 LEU A N 1
ATOM 685 C CA . LEU A 1 91 ? -2.099 4.251 -12.382 1.00 73.44 91 LEU A CA 1
ATOM 686 C C . LEU A 1 91 ? -2.315 3.288 -13.548 1.00 73.44 91 LEU A C 1
ATOM 688 O O . LEU A 1 91 ? -1.905 3.579 -14.667 1.00 73.44 91 LEU A O 1
ATOM 692 N N . THR A 1 92 ? -2.956 2.144 -13.292 1.00 78.25 92 THR A N 1
ATOM 693 C CA . THR A 1 92 ? -3.435 1.196 -14.312 1.00 78.25 92 THR A CA 1
ATOM 694 C C . THR A 1 92 ? -4.124 0.004 -13.647 1.00 78.25 92 THR A C 1
ATOM 696 O O . THR A 1 92 ? -3.828 -0.357 -12.507 1.00 78.25 92 THR A O 1
ATOM 699 N N . ILE A 1 93 ? -5.018 -0.657 -14.388 1.00 80.62 93 ILE A N 1
ATOM 700 C CA . ILE A 1 93 ? -5.712 -1.876 -13.957 1.00 80.62 93 ILE A CA 1
ATOM 701 C C . ILE A 1 93 ? -4.746 -3.010 -13.569 1.00 80.62 93 ILE A C 1
ATOM 703 O O . ILE A 1 93 ? -5.057 -3.799 -12.679 1.00 80.62 93 ILE A O 1
ATOM 707 N N . TYR A 1 94 ? -3.552 -3.052 -14.173 1.00 79.69 94 TYR A N 1
ATOM 708 C CA . TYR A 1 94 ? -2.524 -4.049 -13.857 1.00 79.69 94 TYR A CA 1
ATOM 709 C C . TYR A 1 94 ? -1.970 -3.906 -12.434 1.00 79.69 94 TYR A C 1
ATOM 711 O O . TYR A 1 94 ? -1.554 -4.899 -11.845 1.00 79.69 94 TYR A O 1
ATOM 719 N N . PHE A 1 95 ? -2.032 -2.709 -11.838 1.00 79.44 95 PHE A N 1
ATOM 720 C CA . PHE A 1 95 ? -1.584 -2.487 -10.461 1.00 79.44 95 PHE A CA 1
ATOM 721 C C . PHE A 1 95 ? -2.671 -2.754 -9.415 1.00 79.44 95 PHE A C 1
ATOM 723 O O . PHE A 1 95 ? -2.399 -2.644 -8.222 1.00 79.44 95 PHE A O 1
ATOM 730 N N . ILE A 1 96 ? -3.893 -3.143 -9.799 1.00 85.25 96 ILE A N 1
ATOM 731 C CA . ILE A 1 96 ? -4.960 -3.441 -8.828 1.00 85.25 96 ILE A CA 1
ATOM 732 C C . ILE A 1 96 ? -4.566 -4.551 -7.839 1.00 85.25 96 ILE A C 1
ATOM 734 O O . ILE A 1 96 ? -4.726 -4.327 -6.636 1.00 85.25 96 ILE A O 1
ATOM 738 N N . PRO A 1 97 ? -4.022 -5.712 -8.264 1.00 85.12 97 PRO A N 1
ATOM 739 C CA . PRO A 1 97 ? -3.587 -6.751 -7.327 1.00 85.12 97 PRO A CA 1
ATOM 740 C C . PRO A 1 97 ? -2.533 -6.238 -6.339 1.00 85.12 97 PRO A C 1
ATOM 742 O O . PRO A 1 97 ? -2.584 -6.537 -5.147 1.00 85.12 97 PRO A O 1
ATOM 745 N N . MET A 1 98 ? -1.620 -5.399 -6.827 1.00 78.81 98 MET A N 1
ATOM 746 C CA . MET A 1 98 ? -0.567 -4.769 -6.037 1.00 78.81 98 MET A CA 1
ATOM 747 C C . MET A 1 98 ? -1.137 -3.776 -5.014 1.00 78.81 98 MET A C 1
ATOM 749 O O . MET A 1 98 ? -0.745 -3.793 -3.847 1.00 78.81 98 MET A O 1
ATOM 753 N N . GLY A 1 99 ? -2.115 -2.965 -5.422 1.00 82.88 99 GLY A N 1
ATOM 754 C CA . GLY A 1 99 ? -2.864 -2.079 -4.537 1.00 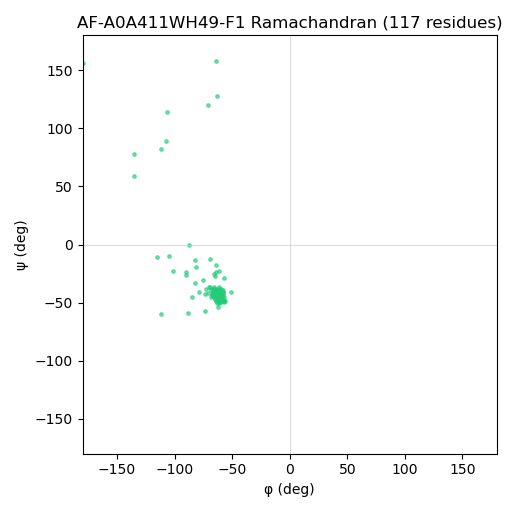82.88 99 GLY A CA 1
ATOM 755 C C . GLY A 1 99 ? -3.613 -2.848 -3.451 1.00 82.88 99 GLY A C 1
ATOM 756 O O . GLY A 1 99 ? -3.549 -2.476 -2.284 1.00 82.88 99 GLY A O 1
ATOM 757 N N . ILE A 1 100 ? -4.267 -3.961 -3.798 1.00 88.25 100 ILE A N 1
ATOM 758 C CA . ILE A 1 100 ? -4.951 -4.827 -2.824 1.00 88.25 100 ILE A CA 1
ATOM 759 C C . ILE A 1 100 ? -3.958 -5.360 -1.788 1.00 88.25 100 ILE A C 1
ATOM 761 O O . ILE A 1 100 ? -4.209 -5.255 -0.587 1.00 88.25 100 ILE A O 1
ATOM 76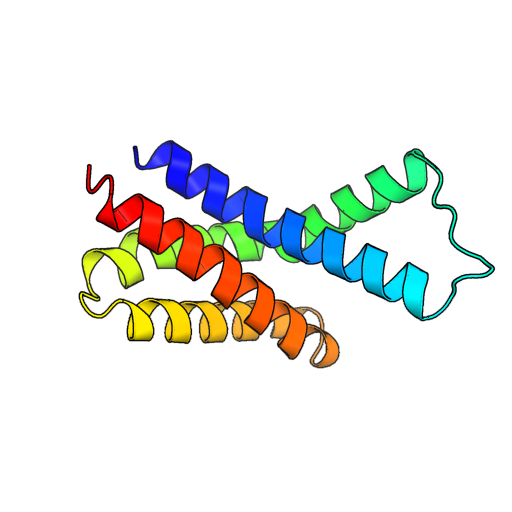5 N N . LEU A 1 101 ? -2.826 -5.909 -2.238 1.00 86.31 101 LEU A N 1
ATOM 766 C CA . LEU A 1 101 ? -1.806 -6.467 -1.350 1.00 86.31 101 LEU A CA 1
ATOM 767 C C . LEU A 1 101 ? -1.212 -5.402 -0.427 1.00 86.31 101 LEU A C 1
ATOM 769 O O . LEU A 1 101 ? -1.123 -5.629 0.782 1.00 86.31 101 LEU A O 1
ATOM 773 N N . SER A 1 102 ? -0.858 -4.230 -0.962 1.00 83.12 102 SER A N 1
ATOM 774 C CA . SER A 1 102 ? -0.324 -3.139 -0.144 1.00 83.12 102 SER A CA 1
ATOM 775 C C . SER A 1 102 ? -1.357 -2.660 0.876 1.00 83.12 102 SER A C 1
ATOM 777 O O . SER A 1 102 ? -1.039 -2.551 2.061 1.00 83.12 102 SER A O 1
ATOM 779 N N . GLY A 1 103 ? -2.617 -2.497 0.463 1.00 86.06 103 GLY A N 1
ATOM 780 C CA . GLY A 1 103 ? -3.729 -2.152 1.340 1.00 86.06 103 GLY A CA 1
ATOM 781 C C . GLY A 1 103 ? -3.892 -3.153 2.483 1.00 86.06 103 GLY A C 1
ATOM 782 O O . GLY A 1 103 ? -3.930 -2.761 3.646 1.00 86.06 103 GLY A O 1
ATOM 783 N N . ILE A 1 104 ? -3.903 -4.456 2.192 1.00 89.12 104 ILE A N 1
ATOM 784 C CA . ILE A 1 104 ? -4.019 -5.506 3.216 1.00 89.12 104 ILE A CA 1
ATOM 785 C C . ILE A 1 104 ? -2.845 -5.455 4.201 1.00 89.12 104 ILE A C 1
ATOM 787 O O . ILE A 1 104 ? -3.071 -5.464 5.415 1.00 89.12 104 ILE A O 1
ATOM 791 N N . ILE A 1 105 ? -1.604 -5.373 3.710 1.00 86.38 105 ILE A N 1
ATOM 792 C CA . ILE A 1 105 ? -0.396 -5.364 4.551 1.00 86.38 105 ILE A CA 1
ATOM 793 C C . ILE A 1 105 ? -0.395 -4.137 5.466 1.00 86.38 105 ILE A C 1
ATOM 795 O O . ILE A 1 105 ? -0.298 -4.261 6.691 1.00 86.38 105 ILE A O 1
ATOM 799 N N . VAL A 1 106 ? -0.550 -2.947 4.883 1.00 83.81 106 VAL A N 1
ATOM 800 C CA . VAL A 1 106 ? -0.499 -1.680 5.619 1.00 83.81 106 VAL A CA 1
ATOM 801 C C . VAL A 1 106 ? -1.689 -1.576 6.570 1.00 83.81 106 VAL A C 1
ATOM 803 O O . VAL A 1 106 ? -1.528 -1.193 7.727 1.00 83.81 106 VAL A O 1
ATOM 806 N N . GLY A 1 107 ? -2.885 -1.951 6.114 1.00 84.50 107 GLY A N 1
ATOM 807 C CA . GLY A 1 107 ? -4.107 -1.950 6.915 1.00 84.50 107 GLY A CA 1
ATOM 808 C C . GLY A 1 107 ? -4.006 -2.846 8.141 1.00 84.50 107 GLY A C 1
ATOM 809 O O . GLY A 1 107 ? -4.331 -2.419 9.250 1.00 84.50 107 GLY A O 1
ATOM 810 N N . THR A 1 108 ? -3.472 -4.056 7.965 1.00 87.06 108 THR A N 1
ATOM 811 C CA . THR A 1 108 ? -3.227 -4.996 9.066 1.00 87.06 108 THR A CA 1
ATOM 812 C C . THR A 1 108 ? -2.228 -4.420 10.070 1.00 87.06 108 THR A C 1
ATOM 814 O O . THR A 1 108 ? -2.495 -4.423 11.273 1.00 87.06 108 THR A O 1
ATOM 817 N N . LEU A 1 109 ? -1.112 -3.856 9.597 1.00 84.56 109 LEU A N 1
ATOM 818 C CA . LEU A 1 109 ? -0.097 -3.233 10.453 1.00 84.56 109 LEU A CA 1
ATOM 819 C C . LEU A 1 109 ? -0.651 -2.050 11.252 1.00 84.56 109 LEU A C 1
ATOM 821 O O . LEU A 1 109 ? -0.519 -2.013 12.478 1.00 84.56 109 LEU A O 1
ATOM 825 N N . LEU A 1 110 ? -1.326 -1.112 10.585 1.00 82.62 110 LEU A N 1
ATOM 826 C CA . LEU A 1 110 ? -1.945 0.038 11.244 1.00 82.62 110 LEU A CA 1
ATOM 827 C C . LEU A 1 110 ? -3.007 -0.398 12.252 1.00 82.62 110 LEU A C 1
ATOM 829 O O . LEU A 1 110 ? -3.107 0.198 13.326 1.00 82.62 110 LEU A O 1
ATOM 833 N N . ARG A 1 111 ? -3.764 -1.459 11.951 1.00 84.75 111 ARG A N 1
ATOM 834 C CA . ARG A 1 111 ? -4.767 -2.005 12.865 1.00 84.75 111 ARG A CA 1
ATOM 835 C C . ARG A 1 111 ? -4.137 -2.605 14.116 1.00 84.75 111 ARG A C 1
ATOM 837 O O . ARG A 1 111 ? -4.622 -2.339 15.213 1.00 84.75 111 ARG A O 1
ATOM 844 N N . ILE A 1 112 ? -3.058 -3.375 13.976 1.00 85.50 112 ILE A N 1
ATOM 845 C CA . ILE A 1 112 ? -2.318 -3.934 15.118 1.00 85.50 112 ILE A CA 1
ATOM 846 C C . ILE A 1 112 ? -1.806 -2.804 16.015 1.00 85.50 112 ILE A C 1
ATOM 848 O O . ILE A 1 112 ? -1.974 -2.865 17.234 1.00 85.50 112 ILE A O 1
ATOM 852 N N . ILE A 1 113 ? -1.224 -1.758 15.421 1.00 82.94 113 ILE A N 1
ATOM 853 C CA . ILE A 1 113 ? -0.711 -0.604 16.170 1.00 82.94 113 ILE A CA 1
ATOM 854 C C . ILE A 1 113 ? -1.857 0.142 16.861 1.00 82.94 113 ILE A C 1
ATOM 856 O O . ILE A 1 113 ? -1.728 0.507 18.025 1.00 82.94 113 ILE A O 1
ATOM 860 N N . TYR A 1 114 ? -2.992 0.335 16.188 1.00 81.50 114 TYR A N 1
ATOM 861 C CA . TYR A 1 114 ? -4.167 0.982 16.771 1.00 81.50 114 TYR A CA 1
ATOM 862 C C . TYR A 1 114 ? -4.733 0.204 17.968 1.00 81.50 114 TYR A C 1
ATOM 864 O O . TYR A 1 114 ? -4.995 0.795 19.011 1.00 81.50 114 TYR A O 1
ATOM 872 N N . VAL A 1 115 ? -4.877 -1.120 17.844 1.00 82.75 115 VAL A N 1
ATOM 873 C CA . VAL A 1 115 ? -5.396 -1.979 18.923 1.00 82.75 115 VAL A CA 1
ATOM 874 C C . VAL A 1 115 ? -4.432 -2.031 20.105 1.00 82.75 115 VAL A C 1
ATOM 876 O O . VAL A 1 115 ? -4.872 -1.948 21.248 1.00 82.75 115 VAL A O 1
ATOM 879 N N . LYS A 1 116 ? -3.121 -2.145 19.853 1.00 81.38 116 LYS A N 1
ATOM 880 C CA . LYS A 1 116 ? -2.126 -2.131 20.931 1.00 81.38 116 LYS A CA 1
ATOM 881 C C . LYS A 1 116 ? -2.057 -0.766 21.612 1.00 81.38 116 LYS A C 1
ATOM 883 O O . LYS A 1 116 ? -1.843 -0.714 22.821 1.00 81.38 116 LYS A O 1
ATOM 888 N N . HIS A 1 117 ? -2.176 0.327 20.858 1.00 75.38 117 HIS A N 1
ATOM 889 C CA . HIS A 1 117 ? -1.888 1.689 21.313 1.00 75.38 117 HIS A CA 1
ATOM 890 C C . HIS A 1 117 ? -2.996 2.675 20.871 1.00 75.38 117 HIS A C 1
ATOM 892 O O . HIS A 1 117 ? -2.807 3.442 19.921 1.00 75.38 117 HIS A O 1
ATOM 898 N N . PRO A 1 118 ? -4.155 2.694 21.557 1.00 65.69 118 PRO A N 1
ATOM 899 C CA . PRO A 1 118 ? -5.336 3.455 21.129 1.00 65.69 118 PRO A CA 1
ATOM 900 C C . PRO A 1 118 ? -5.203 4.991 21.230 1.00 65.69 118 PRO A C 1
ATOM 902 O O . PRO A 1 118 ? -6.023 5.703 20.647 1.00 65.69 118 PRO A O 1
ATOM 905 N N . HIS A 1 119 ? -4.172 5.515 21.911 1.00 58.19 119 HIS A N 1
ATOM 906 C CA . HIS A 1 119 ? -3.961 6.953 22.169 1.00 58.19 119 HIS A CA 1
ATOM 907 C C . HIS A 1 119 ? -2.887 7.602 21.268 1.00 58.19 119 HIS A C 1
ATOM 909 O O . HIS A 1 119 ? -1.715 7.160 21.240 1.00 58.19 119 HIS A O 1
#

Nearest PDB structures (foldseek):
  8gym-assembly1_an  TM=5.086E-01  e=7.086E-01  Tetrahymena thermophila SB210
  6zkd-assembly1_V  TM=4.660E-01  e=8.640E-01  Ovis aries
  6zka-assembly1_V  TM=4.657E-01  e=9.541E-01  Ovis aries
  8esz-assembly1_AM  TM=3.510E-01  e=1.567E+00  Drosophila melanogaster

Foldseek 3Di:
DLVVLLVLLQVQLLVLLLVVVLVVCCVVPVPPDPQDPVRSVVSSVVSCVLCRVLSNVLSCCLRPPLQVPPPDLVVQLQVLLVSLLVSCVVVHNVCSVVRSVSSNVSSNVSNVCCVVPVD

Mean predicted aligned error: 6.84 Å

Organism: NCBI:txid2498113